Protein AF-A0AAD3M7Q4-F1 (afdb_monomer)

Foldseek 3Di:
DDDDDDDDDDDDDDPPPDPDDDDDDPPPPPPPDDPPPPPVQVVVVLVVVPPCSQLADPHPVVLVVQQPPD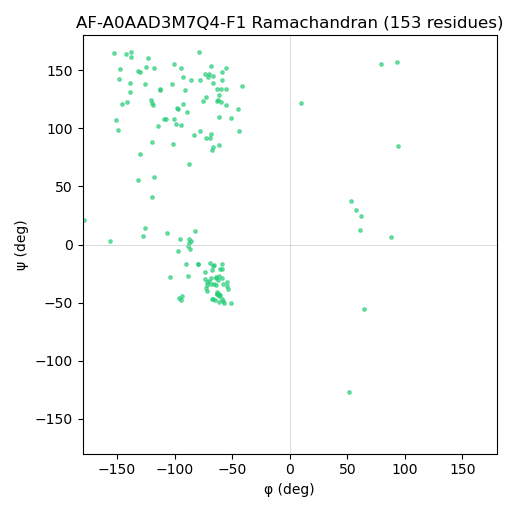DDQVFWWWAADPPPRIFIWGFDDDDDQWTFTQTPVRDTDIGGPVRTGTEFHSNCALPPDLVPTPGNDPVNVVNSCVRSVVSNHND

pLDDT: mean 72.4, std 21.21, range [29.06, 92.69]

Secondary structure (DSSP, 8-state):
-----------------------TT--SS------------HHHHHGGGGGGHHHHS--HHHHHHHHTS---TTTEEEEEETTTEEEEEEEEEEETTEEEEEETTS-EEEEEGGG-EEPPPGGGTT-S-GGG-SS--HHHHHHHHHHHHHTT---

Sequence (155 aa):
MTLPSLERPVHFSSTFVLIKGASASCWSSFRGLTFTGITMSTDAEMAQYGPAAIFLRKPEKERVEAQNRPFDARTACFVPDAKELYIKGVIQKKEGGQVIVKTEADETVTVKEDDCHPMNPPKYDKIEDMAMMTHLNEPSVLFNLKDRYAAWMIY

Radius of gyration: 28.46 Å; Cα contacts (8 Å, |Δi|>4): 160; chains: 1; bounding box: 89×62×47 Å

Organism: Lates japonicus (NCBI:txid270547)

Mean predicted aligned error: 15.35 Å

Nearest PDB structures (foldseek):
  8qyq-assembly2_B  TM=9.942E-01  e=1.969E-15  Bos taurus
  8qyu-assembly1_A  TM=9.868E-01  e=2.520E-15  Bos taurus
  4pa0-assembly1_A  TM=9.789E-01  e=4.964E-15  Homo sapiens
  8qyq-assembly1_A  TM=9.811E-01  e=4.388E-15  Bos taurus
  5n69-assembly1_A  TM=9.769E-01  e=1.601E-14  Bos taurus

Structure (mmCIF, N/CA/C/O backbone):
data_AF-A0AAD3M7Q4-F1
#
_entry.id   AF-A0AAD3M7Q4-F1
#
loop_
_atom_site.group_PDB
_atom_site.id
_atom_site.type_symbol
_atom_site.label_atom_id
_atom_site.label_alt_id
_atom_site.label_comp_id
_atom_site.label_asym_id
_atom_site.label_entity_id
_atom_site.label_seq_id
_atom_site.pdbx_PDB_ins_code
_atom_site.Cartn_x
_atom_site.Cartn_y
_atom_site.Cartn_z
_atom_site.occupancy
_atom_site.B_iso_or_equiv
_atom_site.auth_seq_id
_atom_site.auth_comp_id
_atom_site.auth_asym_id
_atom_site.auth_atom_id
_atom_site.pdbx_PDB_model_num
ATOM 1 N N . MET A 1 1 ? 71.299 -32.711 17.323 1.00 45.81 1 MET A N 1
ATOM 2 C CA . MET A 1 1 ? 71.696 -31.289 17.269 1.00 45.81 1 MET A CA 1
ATOM 3 C C . MET A 1 1 ? 70.582 -30.559 16.547 1.00 45.81 1 MET A C 1
ATOM 5 O O . MET A 1 1 ? 70.418 -30.746 15.351 1.00 45.81 1 MET A O 1
ATOM 9 N N . THR A 1 2 ? 69.727 -29.885 17.304 1.00 40.81 2 THR A N 1
ATOM 10 C CA . THR A 1 2 ? 68.453 -29.308 16.855 1.00 40.81 2 THR A CA 1
ATOM 11 C C . THR A 1 2 ? 68.362 -27.857 17.305 1.00 40.81 2 THR A C 1
ATOM 13 O O . THR A 1 2 ? 68.804 -27.559 18.414 1.00 40.81 2 THR A O 1
ATOM 16 N N . LEU A 1 3 ? 67.667 -27.067 16.471 1.00 34.78 3 LEU A N 1
ATOM 17 C CA . LEU A 1 3 ? 67.164 -25.687 16.624 1.00 34.78 3 LEU A CA 1
ATOM 18 C C . LEU A 1 3 ? 68.083 -24.554 16.106 1.00 34.78 3 LEU A C 1
ATOM 20 O O . LEU A 1 3 ? 69.297 -24.744 16.097 1.00 34.78 3 LEU A O 1
ATOM 24 N N . PRO A 1 4 ? 67.550 -23.346 15.782 1.00 45.44 4 PRO A N 1
ATOM 25 C CA . PRO A 1 4 ? 66.132 -22.953 15.651 1.00 45.44 4 PRO A CA 1
ATOM 26 C C . PRO A 1 4 ? 65.778 -22.046 14.446 1.00 45.44 4 PRO A C 1
ATOM 28 O O . PRO A 1 4 ? 66.604 -21.377 13.833 1.00 45.44 4 PRO A O 1
ATOM 31 N N . SER A 1 5 ? 64.468 -21.989 14.215 1.00 37.41 5 SER A N 1
ATOM 32 C CA . SER A 1 5 ? 63.655 -20.938 13.598 1.00 37.41 5 SER A CA 1
ATOM 33 C C . SER A 1 5 ? 64.050 -19.518 14.031 1.00 37.41 5 SER A C 1
ATOM 35 O O . SER A 1 5 ? 64.214 -19.263 15.224 1.00 37.41 5 SER A O 1
ATOM 37 N N . LEU A 1 6 ? 64.117 -18.576 13.085 1.00 34.09 6 LEU A N 1
ATOM 38 C CA . LEU A 1 6 ? 64.329 -17.157 13.381 1.00 34.09 6 LEU A CA 1
ATOM 39 C C . LEU A 1 6 ? 62.989 -16.400 13.374 1.00 34.09 6 LEU A C 1
ATO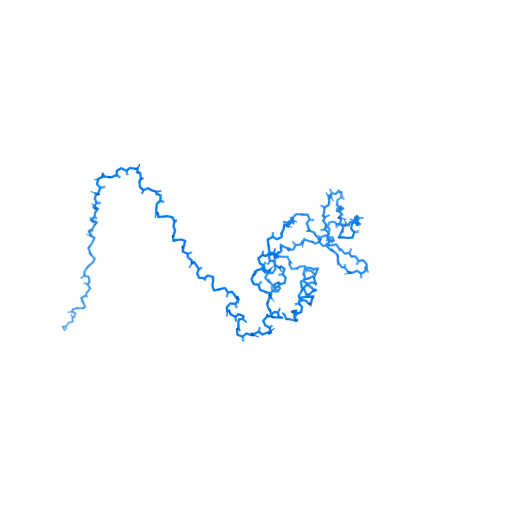M 41 O O . LEU A 1 6 ? 62.419 -16.111 12.324 1.00 34.09 6 LEU A O 1
ATOM 45 N N . GLU A 1 7 ? 62.499 -16.094 14.573 1.00 32.38 7 GLU A N 1
ATOM 46 C CA . GLU A 1 7 ? 61.483 -15.079 14.858 1.00 32.38 7 GLU A CA 1
ATOM 47 C C . GLU A 1 7 ? 62.144 -13.733 15.237 1.00 32.38 7 GLU A C 1
ATOM 49 O O . GLU A 1 7 ? 63.169 -13.733 15.920 1.00 32.38 7 GLU A O 1
ATOM 54 N N . ARG A 1 8 ? 61.428 -12.624 14.949 1.00 35.19 8 ARG A N 1
ATOM 55 C CA . ARG A 1 8 ? 61.482 -11.261 15.561 1.00 35.19 8 ARG A CA 1
ATOM 56 C C . ARG A 1 8 ? 62.622 -10.300 15.126 1.00 35.19 8 ARG A C 1
ATOM 58 O O . ARG A 1 8 ? 63.658 -10.785 14.692 1.00 35.19 8 ARG A O 1
ATOM 65 N N . PRO A 1 9 ? 62.465 -8.946 15.236 1.00 41.09 9 PRO A N 1
ATOM 66 C CA . PRO A 1 9 ? 61.577 -8.219 16.161 1.00 41.09 9 PRO A CA 1
ATOM 67 C C . PRO A 1 9 ? 60.782 -7.000 15.632 1.00 41.09 9 PRO A C 1
ATOM 69 O O . PRO A 1 9 ? 61.105 -6.343 1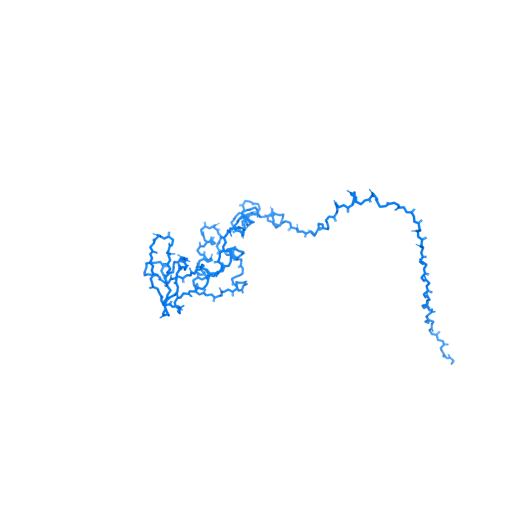4.649 1.00 41.09 9 PRO A O 1
ATOM 72 N N . VAL A 1 10 ? 59.751 -6.672 16.414 1.00 37.50 10 VAL A N 1
ATOM 73 C CA . VAL A 1 10 ? 59.104 -5.360 16.560 1.00 37.50 10 VAL A CA 1
ATOM 74 C C . VAL A 1 10 ? 60.085 -4.325 17.126 1.00 37.50 10 VAL A C 1
ATOM 76 O O . VAL A 1 10 ? 60.709 -4.595 18.147 1.00 37.50 10 VAL A O 1
ATOM 79 N N . HIS A 1 11 ? 60.139 -3.120 16.547 1.00 30.94 11 HIS A N 1
ATOM 80 C CA . HIS A 1 11 ? 60.529 -1.910 17.277 1.00 30.94 11 HIS A CA 1
ATOM 81 C C . HIS A 1 11 ? 59.772 -0.668 16.784 1.00 30.94 11 HIS A C 1
ATOM 83 O O . HIS A 1 11 ? 59.812 -0.279 15.621 1.00 30.94 11 HIS A O 1
ATOM 89 N N . PHE A 1 12 ? 59.072 -0.076 17.747 1.00 33.81 12 PHE A N 1
ATOM 90 C CA . PHE A 1 12 ? 58.433 1.232 17.769 1.00 33.81 12 PHE A CA 1
ATOM 91 C C . PHE A 1 12 ? 59.444 2.347 17.445 1.00 33.81 12 PHE A C 1
ATOM 93 O O . PHE A 1 12 ? 60.498 2.409 18.074 1.00 33.81 12 PHE A O 1
ATOM 100 N N . SER A 1 13 ? 59.095 3.283 16.561 1.00 31.92 13 SER A N 1
ATOM 101 C CA . SER A 1 13 ? 59.636 4.646 16.626 1.00 31.92 13 SER A CA 1
ATOM 102 C C . SER A 1 13 ? 58.607 5.637 16.091 1.00 31.92 13 SER A C 1
ATOM 104 O O . SER A 1 13 ? 58.414 5.811 14.889 1.00 31.92 13 SER A O 1
ATOM 106 N N . SER A 1 14 ? 57.903 6.249 17.040 1.00 38.28 14 SER A N 1
ATOM 107 C CA . SER A 1 14 ? 57.073 7.429 16.843 1.00 38.28 14 SER A CA 1
ATOM 108 C C . SER A 1 14 ? 57.959 8.574 16.358 1.00 38.28 14 SER A C 1
ATOM 110 O O . SER A 1 14 ? 58.766 9.100 17.121 1.00 38.28 14 SER A O 1
ATOM 112 N N . THR A 1 15 ? 57.813 8.969 15.094 1.00 37.59 15 THR A N 1
ATOM 113 C CA . THR A 1 15 ? 58.361 10.241 14.609 1.00 37.59 15 THR A CA 1
ATOM 114 C C . THR A 1 15 ? 57.213 11.238 14.534 1.00 37.59 15 THR A C 1
ATOM 116 O O . THR A 1 15 ? 56.534 11.384 13.522 1.00 37.59 15 THR A O 1
ATOM 119 N N . PHE A 1 16 ? 56.967 11.887 15.669 1.00 30.34 16 PHE A N 1
ATOM 120 C CA . PHE A 1 16 ? 56.068 13.024 15.804 1.00 30.34 16 PHE A CA 1
ATOM 121 C C . PHE A 1 16 ? 56.746 14.243 15.160 1.00 30.34 16 PHE A C 1
ATOM 123 O O . PHE A 1 16 ? 57.532 14.945 15.796 1.00 30.34 16 PHE A O 1
ATOM 130 N N . VAL A 1 17 ? 56.496 14.473 13.869 1.00 37.41 17 VAL A N 1
ATOM 131 C CA . VAL A 1 17 ? 56.931 15.704 13.196 1.00 37.41 17 VAL A CA 1
ATOM 132 C C . VAL A 1 17 ? 55.966 16.823 13.588 1.00 37.41 17 VAL A C 1
ATOM 134 O O . VAL A 1 17 ? 54.878 16.971 13.038 1.00 37.41 17 VAL A O 1
ATOM 137 N N . LEU A 1 18 ? 56.384 17.607 14.581 1.00 34.47 18 LEU A N 1
ATOM 138 C CA . LEU A 1 18 ? 55.778 18.877 14.973 1.00 34.47 18 LEU A CA 1
ATOM 139 C C . LEU A 1 18 ? 56.007 19.917 13.867 1.00 34.47 18 LEU A C 1
ATOM 141 O O . LEU A 1 18 ? 57.030 20.600 13.846 1.00 34.47 18 LEU A O 1
ATOM 145 N N . ILE A 1 19 ? 55.036 20.077 12.966 1.00 38.59 19 ILE A N 1
ATOM 146 C CA . ILE A 1 19 ? 54.962 21.256 12.096 1.00 38.59 19 ILE A CA 1
ATOM 147 C C . ILE A 1 19 ? 54.282 22.371 12.896 1.00 38.59 19 ILE A C 1
ATOM 149 O O . ILE A 1 19 ? 53.059 22.457 12.990 1.00 38.59 19 ILE A O 1
ATOM 153 N N . LYS A 1 20 ? 55.105 23.216 13.524 1.00 34.69 20 LYS A N 1
ATOM 154 C CA . LYS A 1 20 ? 54.677 24.509 14.062 1.00 34.69 20 LYS A CA 1
ATOM 155 C C . LYS A 1 20 ? 54.442 25.480 12.904 1.00 34.69 20 LYS A C 1
ATOM 157 O O . LYS A 1 20 ? 55.361 25.755 12.144 1.00 34.69 20 LYS A O 1
ATOM 162 N N . GLY A 1 21 ? 53.255 26.080 12.880 1.00 40.25 21 GLY A N 1
ATOM 163 C CA . GLY A 1 21 ? 53.058 27.426 12.344 1.00 40.25 21 GLY A CA 1
ATOM 164 C C . GLY A 1 21 ? 52.625 27.515 10.885 1.00 40.25 21 GLY A C 1
ATOM 165 O O . GLY A 1 21 ? 53.433 27.807 10.014 1.00 40.25 21 GLY A O 1
ATOM 166 N N . ALA A 1 22 ? 51.318 27.406 10.645 1.00 36.09 22 ALA A N 1
ATOM 167 C CA . ALA A 1 22 ? 50.673 28.096 9.532 1.00 36.09 22 ALA A CA 1
ATOM 168 C C . ALA A 1 22 ? 49.204 28.400 9.877 1.00 36.09 22 ALA A C 1
ATOM 170 O O . ALA A 1 22 ? 48.369 27.509 9.975 1.00 36.09 22 ALA A O 1
ATOM 171 N N . SER A 1 23 ? 48.964 29.688 10.131 1.00 38.16 23 SER A N 1
ATOM 172 C CA . SER A 1 23 ? 47.730 30.473 9.998 1.00 38.16 23 SER A CA 1
ATOM 173 C C . SER A 1 23 ? 46.406 29.738 9.714 1.00 38.16 23 SER A C 1
ATOM 175 O O . SER A 1 23 ? 46.205 29.132 8.661 1.00 38.16 23 SER A O 1
ATOM 177 N N . ALA A 1 24 ? 45.446 29.940 10.620 1.00 43.84 24 ALA A N 1
ATOM 178 C CA . ALA A 1 24 ? 44.036 29.590 10.491 1.00 43.84 24 ALA A CA 1
ATOM 179 C C . ALA A 1 24 ? 43.337 30.444 9.413 1.00 43.84 24 ALA A C 1
ATOM 181 O O . ALA A 1 24 ? 42.688 31.440 9.717 1.00 43.84 24 ALA A O 1
ATOM 182 N N . SER A 1 25 ? 43.482 30.073 8.141 1.00 37.56 25 SER A N 1
ATOM 183 C CA . SER A 1 25 ? 42.683 30.668 7.053 1.00 37.56 25 SER A CA 1
ATOM 184 C C . SER A 1 25 ? 42.540 29.801 5.794 1.00 37.56 25 SER A C 1
ATOM 186 O O . SER A 1 25 ? 41.870 30.209 4.853 1.00 37.56 25 SER A O 1
ATOM 188 N N . CYS A 1 26 ? 43.068 28.572 5.772 1.00 33.62 26 CYS A N 1
ATOM 189 C CA . CYS A 1 26 ? 42.952 27.665 4.622 1.00 33.62 26 CYS A CA 1
ATOM 190 C C . CYS A 1 26 ? 42.177 26.386 4.985 1.00 33.62 26 CYS A C 1
ATOM 192 O O . CYS A 1 26 ? 42.689 25.274 4.914 1.00 33.62 26 CYS A O 1
ATOM 194 N N . TRP A 1 27 ? 40.937 26.551 5.445 1.00 29.06 27 TRP A N 1
ATOM 195 C CA . TRP A 1 27 ? 40.001 25.460 5.765 1.00 29.06 27 TRP A CA 1
ATOM 196 C C . TRP A 1 27 ? 38.728 25.552 4.903 1.00 29.06 27 TRP A C 1
ATOM 198 O O . TRP A 1 27 ? 37.622 25.342 5.391 1.00 29.06 27 TRP A O 1
ATOM 208 N N . SER A 1 28 ? 38.856 25.882 3.609 1.00 40.25 28 SER A N 1
ATOM 209 C CA . SER A 1 28 ? 37.694 25.919 2.698 1.00 40.25 28 SER A CA 1
ATOM 210 C C . SER A 1 28 ? 37.823 25.120 1.397 1.00 40.25 28 SER A C 1
ATOM 212 O O . SER A 1 28 ? 36.915 25.209 0.578 1.00 40.25 28 SER A O 1
ATOM 214 N N . SER A 1 29 ? 38.876 24.318 1.191 1.00 41.47 29 SER A N 1
ATOM 215 C CA . SER A 1 29 ? 39.087 23.661 -0.118 1.00 41.47 29 SER A CA 1
ATOM 216 C C . SER A 1 29 ? 39.242 22.138 -0.110 1.00 41.47 29 SER A C 1
ATOM 218 O O . SER A 1 29 ? 39.619 21.555 -1.116 1.00 41.47 29 SER A O 1
ATOM 220 N N . PHE A 1 30 ? 38.898 21.459 0.986 1.00 34.59 30 PHE A N 1
ATOM 221 C CA . PHE A 1 30 ? 38.833 19.990 1.027 1.00 34.59 30 PHE A CA 1
ATOM 222 C C . PHE A 1 30 ? 37.516 19.516 1.663 1.00 34.59 30 PHE A C 1
ATOM 224 O O . PHE A 1 30 ? 37.477 18.770 2.635 1.00 34.59 30 PHE A O 1
ATOM 231 N N . ARG A 1 31 ? 36.392 19.979 1.109 1.00 42.78 31 ARG A N 1
ATOM 232 C CA . ARG A 1 31 ? 35.083 19.322 1.248 1.00 42.78 31 ARG A CA 1
ATOM 233 C C . ARG A 1 31 ? 34.621 18.954 -0.150 1.00 42.78 31 ARG A C 1
ATOM 235 O O . ARG A 1 31 ? 33.982 19.752 -0.818 1.00 42.78 31 ARG A O 1
ATOM 242 N N . GLY A 1 32 ? 35.009 17.777 -0.616 1.00 39.03 32 GLY A N 1
ATOM 243 C CA . GLY A 1 32 ? 34.662 17.392 -1.978 1.00 39.03 32 GLY A CA 1
ATOM 244 C C . GLY A 1 32 ? 35.113 16.013 -2.411 1.00 39.03 32 GLY A C 1
ATOM 245 O O . GLY A 1 32 ? 35.209 15.788 -3.601 1.00 39.03 32 GLY A O 1
ATOM 246 N N . LEU A 1 33 ? 35.385 15.094 -1.488 1.00 38.59 33 LEU A N 1
ATOM 247 C CA . LEU A 1 33 ? 35.362 13.669 -1.802 1.00 38.59 33 LEU A CA 1
ATOM 248 C C . LEU A 1 33 ? 34.497 13.022 -0.725 1.00 38.59 33 LEU A C 1
ATOM 250 O O . LEU A 1 33 ? 34.975 12.473 0.266 1.00 38.59 33 LEU A O 1
ATOM 254 N N . THR A 1 34 ? 33.180 13.162 -0.882 1.00 34.59 34 THR A N 1
ATOM 255 C CA . THR A 1 34 ? 32.287 12.153 -0.325 1.00 34.59 34 THR A CA 1
ATOM 256 C C . THR A 1 34 ? 32.749 10.841 -0.920 1.00 34.59 34 THR A C 1
ATOM 258 O O . THR A 1 34 ? 32.798 10.711 -2.142 1.00 34.59 34 THR A O 1
ATOM 261 N N . PHE A 1 35 ? 33.135 9.915 -0.050 1.00 35.19 35 PHE A N 1
ATOM 262 C CA . PHE A 1 35 ? 33.188 8.498 -0.339 1.00 35.19 35 PHE A CA 1
ATOM 263 C C . PHE A 1 35 ? 31.896 8.168 -1.088 1.00 35.19 35 PHE A C 1
ATOM 265 O O . PHE A 1 35 ? 30.830 8.063 -0.481 1.00 35.19 35 PHE A O 1
ATOM 272 N N . THR A 1 36 ? 31.962 8.121 -2.419 1.00 42.09 36 THR A N 1
ATOM 273 C CA . THR A 1 36 ? 30.931 7.506 -3.236 1.00 42.09 36 THR A CA 1
ATOM 274 C C . THR A 1 36 ? 31.035 6.044 -2.875 1.00 42.09 36 THR A C 1
ATOM 276 O O . THR A 1 36 ? 31.759 5.277 -3.508 1.00 42.09 36 THR A O 1
ATOM 279 N N . GLY A 1 37 ? 30.367 5.685 -1.774 1.00 38.69 37 GLY A N 1
ATOM 280 C CA . GLY A 1 37 ? 29.864 4.345 -1.601 1.00 38.69 37 GLY A CA 1
ATOM 281 C C . GLY A 1 37 ? 29.238 4.018 -2.938 1.00 38.69 37 GLY A C 1
ATOM 282 O O . GLY A 1 37 ? 28.383 4.762 -3.417 1.00 38.69 37 GLY A O 1
ATOM 283 N N . ILE A 1 38 ? 29.804 3.017 -3.593 1.00 43.59 38 I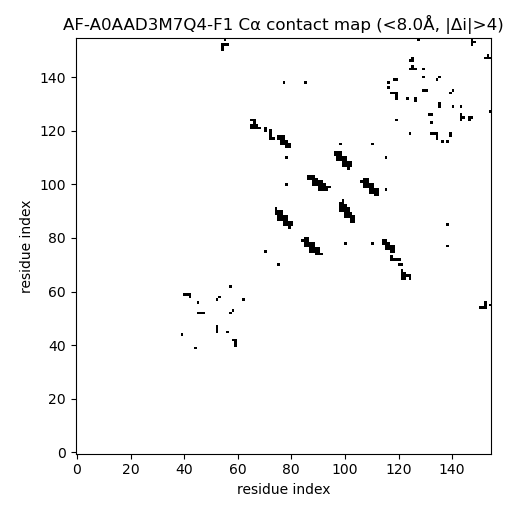LE A N 1
ATOM 284 C CA . ILE A 1 38 ? 29.311 2.492 -4.848 1.00 43.59 38 ILE A CA 1
ATOM 285 C C . ILE A 1 38 ? 27.907 1.977 -4.522 1.00 43.59 38 ILE A C 1
ATOM 287 O O . ILE A 1 38 ? 27.720 0.821 -4.162 1.00 43.59 38 ILE A O 1
ATOM 291 N N . THR A 1 39 ? 26.905 2.851 -4.563 1.00 47.53 39 THR A N 1
ATOM 292 C CA . THR A 1 39 ? 25.548 2.436 -4.857 1.00 47.53 39 THR A CA 1
ATOM 293 C C . THR A 1 39 ? 25.634 2.059 -6.322 1.00 47.53 39 THR A C 1
ATOM 295 O O . THR A 1 39 ? 25.571 2.934 -7.186 1.00 47.53 39 THR A O 1
ATOM 298 N N . MET A 1 40 ? 25.909 0.782 -6.605 1.00 42.91 40 MET A N 1
ATOM 299 C CA . MET A 1 40 ? 25.585 0.225 -7.915 1.00 42.91 40 MET A CA 1
ATOM 300 C C . MET A 1 40 ? 24.123 0.605 -8.126 1.00 42.91 40 MET A C 1
ATOM 302 O O . MET A 1 40 ? 23.263 0.163 -7.362 1.00 42.91 40 MET A O 1
ATOM 306 N N . SER A 1 41 ? 23.858 1.543 -9.034 1.00 55.69 41 SER A N 1
ATOM 307 C CA . SER A 1 41 ? 22.488 1.937 -9.316 1.00 55.69 41 SER A CA 1
ATOM 308 C C . SER A 1 41 ? 21.790 0.679 -9.795 1.00 55.69 41 SER A C 1
ATOM 310 O O . SER A 1 41 ? 22.243 0.020 -10.732 1.00 55.69 41 SER A O 1
ATOM 312 N N . THR A 1 42 ? 20.716 0.299 -9.116 1.00 60.31 42 THR A N 1
ATOM 313 C CA . THR A 1 42 ? 19.971 -0.921 -9.465 1.00 60.31 42 THR A CA 1
ATOM 314 C C . THR A 1 42 ? 19.446 -0.863 -10.906 1.00 60.31 42 THR A C 1
ATOM 316 O O . THR A 1 42 ? 19.244 -1.898 -11.536 1.00 60.31 42 THR A O 1
ATOM 319 N N . ASP A 1 43 ? 19.329 0.344 -11.469 1.00 66.81 43 ASP A N 1
ATOM 320 C CA . ASP A 1 43 ? 19.060 0.591 -12.888 1.00 66.81 43 ASP A CA 1
ATOM 321 C C . ASP A 1 43 ? 20.121 -0.032 -13.822 1.00 66.81 43 ASP A C 1
ATOM 323 O O . ASP A 1 43 ? 19.781 -0.507 -14.906 1.00 66.81 43 ASP A O 1
ATOM 327 N N . ALA A 1 44 ? 21.397 -0.082 -13.416 1.00 68.75 44 ALA A N 1
ATOM 328 C CA . ALA A 1 44 ? 22.469 -0.696 -14.204 1.00 68.75 44 ALA A CA 1
ATOM 329 C C . ALA A 1 44 ? 22.359 -2.231 -14.238 1.00 68.75 44 ALA A C 1
ATOM 331 O O . ALA A 1 44 ? 22.633 -2.842 -15.269 1.00 68.75 44 ALA A O 1
ATOM 332 N N . GLU A 1 45 ? 21.902 -2.851 -13.147 1.00 70.31 45 GLU A N 1
ATOM 333 C CA . GLU A 1 45 ? 21.597 -4.290 -13.096 1.00 70.31 45 GLU A CA 1
ATOM 334 C C . GLU A 1 45 ? 20.350 -4.623 -13.928 1.00 70.31 45 GLU A C 1
ATOM 336 O O . GLU A 1 45 ? 20.253 -5.692 -14.532 1.00 70.31 45 GLU A O 1
ATOM 341 N N . MET A 1 46 ? 19.407 -3.679 -14.008 1.00 75.06 46 MET A N 1
ATOM 342 C CA . MET A 1 46 ? 18.161 -3.841 -14.752 1.00 75.06 46 MET A CA 1
ATOM 343 C C . MET A 1 46 ? 18.307 -3.640 -16.266 1.00 75.06 46 MET A C 1
ATOM 345 O O . MET A 1 46 ? 17.470 -4.120 -17.033 1.00 75.06 46 MET A O 1
ATOM 349 N N . ALA A 1 47 ? 19.398 -3.017 -16.719 1.00 76.00 47 ALA A N 1
ATOM 350 C CA . ALA A 1 47 ? 19.682 -2.805 -18.139 1.00 76.00 47 ALA A CA 1
ATOM 351 C C . ALA A 1 47 ? 19.760 -4.118 -18.945 1.00 76.00 47 ALA A C 1
ATOM 353 O O . ALA A 1 47 ? 19.413 -4.135 -20.127 1.00 76.00 47 ALA A O 1
ATOM 354 N N . GLN A 1 48 ? 20.147 -5.232 -18.308 1.00 78.50 48 GLN A N 1
ATOM 355 C CA . GLN A 1 48 ? 20.204 -6.554 -18.942 1.00 78.50 48 GLN A CA 1
ATOM 356 C C . GLN A 1 48 ? 18.823 -7.067 -19.387 1.00 78.50 48 GLN A C 1
ATOM 358 O O . GLN A 1 48 ? 18.731 -7.813 -20.362 1.00 78.50 48 GLN A O 1
ATOM 363 N N . TYR A 1 49 ? 17.747 -6.659 -18.709 1.00 75.69 49 TYR A N 1
ATOM 364 C CA . TYR A 1 49 ? 16.382 -7.106 -19.008 1.00 75.69 49 TYR A CA 1
ATOM 365 C C . TYR A 1 49 ? 15.692 -6.253 -20.087 1.00 75.69 49 TYR A C 1
ATOM 367 O O . TYR A 1 49 ? 14.578 -6.569 -20.512 1.00 75.69 49 TYR A O 1
ATOM 375 N N . GLY A 1 50 ? 16.348 -5.186 -20.562 1.00 82.44 50 GLY A N 1
ATOM 376 C CA . GLY A 1 50 ? 15.875 -4.341 -21.659 1.00 82.44 50 GLY A CA 1
ATOM 377 C C . GLY A 1 50 ? 14.433 -3.845 -21.451 1.00 82.44 50 GLY A C 1
ATOM 378 O O . GLY A 1 50 ? 14.131 -3.286 -20.397 1.00 82.44 50 GLY A O 1
ATOM 379 N N . PRO A 1 51 ? 13.510 -4.047 -22.412 1.00 81.12 51 PRO A N 1
ATOM 380 C CA . PRO A 1 51 ? 12.129 -3.568 -22.298 1.00 81.12 51 PRO A CA 1
ATOM 381 C C . PRO A 1 51 ? 11.323 -4.267 -21.191 1.00 81.12 51 PRO A C 1
ATOM 383 O O . PRO A 1 51 ? 10.303 -3.734 -20.759 1.00 81.12 51 PRO A O 1
ATOM 386 N N . ALA A 1 52 ? 11.767 -5.436 -20.713 1.00 81.25 52 ALA A N 1
ATOM 387 C CA . ALA A 1 52 ? 11.100 -6.161 -19.634 1.00 81.25 52 ALA A CA 1
ATOM 388 C C . ALA A 1 52 ? 11.421 -5.595 -18.240 1.00 81.25 52 ALA A C 1
ATOM 390 O O . ALA A 1 52 ? 10.683 -5.858 -17.292 1.00 81.25 52 ALA A O 1
ATOM 391 N N . ALA A 1 53 ? 12.482 -4.787 -18.112 1.00 80.31 53 ALA A N 1
ATOM 392 C CA . ALA A 1 53 ? 12.941 -4.238 -16.837 1.00 80.31 53 ALA A CA 1
ATOM 393 C C . ALA A 1 53 ? 11.829 -3.505 -16.066 1.00 80.31 53 ALA A C 1
ATOM 395 O O . ALA A 1 53 ? 11.699 -3.686 -14.862 1.00 80.31 53 ALA A O 1
ATOM 396 N N . ILE A 1 54 ? 10.966 -2.768 -16.774 1.00 78.56 54 ILE A N 1
ATOM 397 C CA . ILE A 1 54 ? 9.871 -1.956 -16.208 1.00 78.56 54 ILE A CA 1
ATOM 398 C C . ILE A 1 54 ? 8.810 -2.811 -15.483 1.00 78.56 54 ILE A C 1
ATOM 400 O O . ILE A 1 54 ? 8.138 -2.328 -14.562 1.00 78.56 54 ILE A O 1
ATOM 404 N N . PHE A 1 55 ? 8.653 -4.069 -15.906 1.00 79.25 55 PHE A N 1
ATOM 405 C CA . PHE A 1 55 ? 7.714 -5.041 -15.334 1.00 79.25 55 PHE A CA 1
ATOM 406 C C . PHE A 1 55 ? 8.327 -5.859 -14.196 1.00 79.25 55 PHE A C 1
ATOM 408 O O . PHE A 1 55 ? 7.603 -6.491 -13.435 1.00 79.25 55 PHE A O 1
ATOM 415 N N . LEU A 1 56 ? 9.656 -5.858 -14.083 1.00 78.50 56 LEU A N 1
ATOM 416 C CA . LEU A 1 56 ? 10.379 -6.559 -13.026 1.00 78.50 56 LEU A CA 1
ATOM 417 C C . LEU A 1 56 ? 10.663 -5.628 -11.849 1.00 78.50 56 LEU A C 1
ATOM 419 O O . LEU A 1 56 ? 10.466 -6.007 -10.697 1.00 78.50 56 LEU A O 1
ATOM 423 N N . ARG A 1 57 ? 11.100 -4.396 -12.130 1.00 78.56 57 ARG A N 1
ATOM 424 C CA . ARG A 1 57 ? 11.407 -3.397 -11.108 1.00 78.56 57 ARG A CA 1
ATOM 425 C C . ARG A 1 57 ? 11.126 -1.987 -11.622 1.00 78.56 57 ARG A C 1
ATOM 427 O O . ARG A 1 57 ? 11.376 -1.658 -12.779 1.00 78.56 57 ARG A O 1
ATOM 434 N N . LYS A 1 58 ? 10.613 -1.125 -10.742 1.00 79.31 58 LYS A N 1
ATOM 435 C CA . LYS A 1 58 ? 10.440 0.300 -11.057 1.00 79.31 58 LYS A CA 1
ATOM 436 C C . LYS A 1 58 ? 11.788 1.018 -11.124 1.00 79.31 58 LYS A C 1
ATOM 438 O O . LYS A 1 58 ? 12.668 0.686 -10.327 1.00 79.31 58 LYS A O 1
ATOM 443 N N . PRO A 1 59 ? 11.938 1.997 -12.034 1.00 79.31 59 PRO A N 1
ATOM 444 C CA . PRO A 1 59 ? 13.167 2.770 -12.139 1.00 79.31 59 PRO A CA 1
ATOM 445 C C . PRO A 1 59 ? 13.467 3.482 -10.817 1.00 79.31 59 PRO A C 1
ATOM 447 O O . PRO A 1 59 ? 12.553 3.884 -10.084 1.00 79.31 59 PRO A O 1
ATOM 450 N N . GLU A 1 60 ? 14.751 3.667 -10.518 1.00 75.94 60 GLU A N 1
ATOM 451 C CA . GLU A 1 60 ? 15.211 4.197 -9.229 1.00 75.94 60 GLU A CA 1
ATOM 452 C C . GLU A 1 60 ? 14.569 5.548 -8.873 1.00 75.94 60 GLU A C 1
ATOM 454 O O . GLU A 1 60 ? 14.204 5.784 -7.720 1.00 75.94 60 GLU A O 1
ATOM 459 N N . LYS A 1 61 ? 14.331 6.400 -9.876 1.00 80.44 61 LYS A N 1
ATOM 460 C CA . LYS A 1 61 ? 13.650 7.689 -9.704 1.00 80.44 61 LYS A CA 1
ATOM 461 C C . LYS A 1 61 ? 12.251 7.543 -9.091 1.00 80.44 61 LYS A C 1
ATOM 463 O O . LYS A 1 61 ? 11.957 8.188 -8.088 1.00 80.44 61 LYS A O 1
ATOM 468 N N . GLU A 1 62 ? 11.415 6.666 -9.647 1.00 80.38 62 GLU A N 1
ATOM 469 C CA . GLU A 1 62 ? 10.055 6.429 -9.138 1.00 80.38 62 GLU A CA 1
ATOM 470 C C . GLU A 1 62 ? 10.083 5.798 -7.745 1.00 80.38 62 GLU A C 1
ATOM 472 O O . GLU A 1 62 ? 9.236 6.093 -6.902 1.00 80.38 62 GLU A O 1
ATOM 477 N N . ARG A 1 63 ? 11.085 4.955 -7.473 1.00 79.00 63 ARG A N 1
ATOM 478 C CA . ARG A 1 63 ? 11.276 4.350 -6.154 1.00 79.00 63 ARG A CA 1
ATOM 479 C C . ARG A 1 63 ? 11.593 5.418 -5.109 1.00 79.00 63 ARG A C 1
ATOM 481 O O . ARG A 1 63 ? 10.959 5.441 -4.061 1.00 79.00 63 ARG A O 1
ATOM 488 N N . VAL A 1 64 ? 12.527 6.324 -5.390 1.00 80.44 64 VAL A N 1
ATOM 489 C CA . VAL A 1 64 ? 12.896 7.408 -4.466 1.00 80.44 64 VAL A CA 1
ATOM 490 C C . VAL A 1 64 ? 11.714 8.350 -4.223 1.00 80.44 64 VAL A C 1
ATOM 492 O O . VAL A 1 64 ? 11.436 8.698 -3.076 1.00 80.44 64 VAL A O 1
ATOM 495 N N . GLU A 1 65 ? 10.966 8.709 -5.267 1.00 82.12 65 GLU A N 1
ATOM 496 C CA . GLU A 1 65 ? 9.748 9.520 -5.138 1.00 82.12 65 GLU A CA 1
ATOM 497 C C . GLU A 1 65 ? 8.684 8.816 -4.285 1.00 82.12 65 GLU A C 1
ATOM 499 O O . GLU A 1 65 ? 8.111 9.421 -3.377 1.00 82.12 65 GLU A O 1
ATOM 504 N N . ALA A 1 66 ? 8.464 7.519 -4.515 1.00 81.94 66 ALA A N 1
ATOM 505 C CA . ALA A 1 66 ? 7.506 6.730 -3.756 1.00 81.94 66 ALA A CA 1
ATOM 506 C C . ALA A 1 66 ? 7.879 6.624 -2.270 1.00 81.94 66 ALA A C 1
ATOM 508 O O . ALA A 1 66 ? 6.985 6.726 -1.429 1.00 81.94 66 ALA A O 1
ATOM 509 N N . GLN A 1 67 ? 9.168 6.447 -1.965 1.00 79.50 67 GLN A N 1
ATOM 510 C CA . GLN A 1 67 ? 9.695 6.304 -0.604 1.00 79.50 67 GLN A CA 1
ATOM 511 C C . GLN A 1 67 ? 9.701 7.621 0.179 1.00 79.50 67 GLN A C 1
ATOM 513 O O . GLN A 1 67 ? 9.553 7.602 1.399 1.00 79.50 67 GLN A O 1
ATOM 518 N N . ASN A 1 68 ? 9.843 8.752 -0.514 1.00 82.25 68 ASN A N 1
ATOM 519 C CA . ASN A 1 68 ? 9.862 10.084 0.091 1.00 82.25 68 ASN A CA 1
ATOM 520 C C . ASN A 1 68 ? 8.463 10.682 0.301 1.00 82.25 68 ASN A C 1
ATOM 522 O O . ASN A 1 68 ? 8.350 11.826 0.746 1.00 82.25 68 ASN A O 1
ATOM 526 N N . ARG A 1 69 ? 7.391 9.943 -0.021 1.00 82.94 69 ARG A N 1
ATOM 527 C CA . ARG A 1 69 ? 6.028 10.412 0.239 1.00 82.94 69 ARG A CA 1
ATOM 528 C C . ARG A 1 69 ? 5.833 10.654 1.742 1.00 82.94 69 ARG A C 1
ATOM 530 O O . ARG A 1 69 ? 6.222 9.804 2.545 1.00 82.94 69 ARG A O 1
ATOM 537 N N . PRO A 1 70 ? 5.240 11.799 2.130 1.00 81.88 70 PRO A N 1
ATOM 538 C CA . PRO A 1 70 ? 5.006 12.107 3.531 1.00 81.88 70 PRO A CA 1
ATOM 539 C C . PRO A 1 70 ? 4.066 11.055 4.114 1.00 81.88 70 PRO A C 1
ATOM 541 O O . PRO A 1 70 ? 2.976 10.820 3.595 1.00 81.88 70 PRO A O 1
ATOM 544 N N . PHE A 1 71 ? 4.512 10.410 5.183 1.00 84.38 71 PHE A N 1
ATOM 545 C CA . PHE A 1 71 ? 3.772 9.355 5.846 1.00 84.38 71 PHE A CA 1
ATOM 546 C C . PHE A 1 71 ? 3.894 9.517 7.348 1.00 84.38 71 PHE A C 1
ATOM 548 O O . PHE A 1 71 ? 4.996 9.661 7.880 1.00 84.38 71 PHE A O 1
ATOM 555 N N . ASP A 1 72 ? 2.753 9.465 8.021 1.00 86.56 72 ASP A N 1
ATOM 556 C CA . ASP A 1 72 ? 2.692 9.462 9.469 1.00 86.56 72 ASP A CA 1
ATOM 557 C C . ASP A 1 72 ? 2.298 8.069 9.963 1.00 86.56 72 ASP A C 1
ATOM 559 O O . ASP A 1 72 ? 1.153 7.633 9.853 1.00 86.56 72 ASP A O 1
ATOM 563 N N . ALA A 1 73 ? 3.278 7.375 10.540 1.00 82.31 73 ALA A N 1
ATOM 564 C CA . ALA A 1 73 ? 3.127 6.012 11.035 1.00 82.31 73 ALA A CA 1
ATOM 565 C C . ALA A 1 73 ? 2.158 5.887 12.219 1.00 82.31 73 ALA A C 1
ATOM 567 O O . ALA A 1 73 ? 1.730 4.781 12.538 1.00 82.31 73 ALA A O 1
ATOM 568 N N . ARG A 1 74 ? 1.834 6.989 12.910 1.00 83.31 74 ARG A N 1
ATOM 569 C CA . ARG A 1 74 ? 0.928 6.952 14.070 1.00 83.31 74 ARG A CA 1
ATOM 570 C C . ARG A 1 74 ? -0.533 7.100 13.685 1.00 83.31 74 ARG A C 1
ATOM 572 O O . ARG A 1 74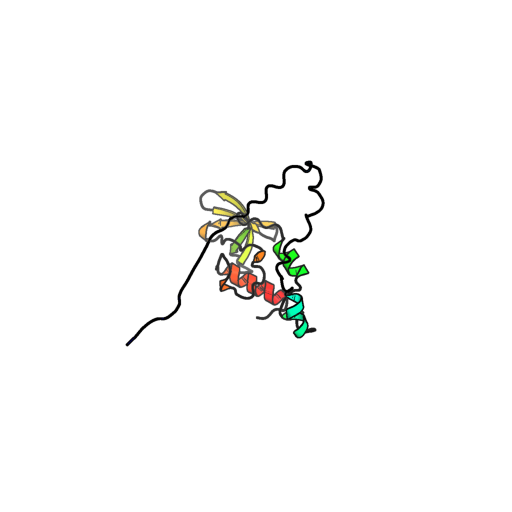 ? -1.395 6.653 14.438 1.00 83.31 74 ARG A O 1
ATOM 579 N N . THR A 1 75 ? -0.801 7.764 12.568 1.00 87.19 75 THR A N 1
ATOM 580 C CA . THR A 1 75 ? -2.160 8.057 12.118 1.00 87.19 75 THR A CA 1
ATOM 581 C C . THR A 1 75 ? -2.590 7.159 10.970 1.00 87.19 75 THR A C 1
ATOM 583 O O . THR A 1 75 ? -3.776 6.880 10.864 1.00 87.19 75 THR A O 1
ATOM 586 N N . ALA A 1 76 ? -1.674 6.654 10.145 1.00 89.75 76 ALA A N 1
ATOM 587 C CA . ALA A 1 76 ? -2.032 5.765 9.047 1.00 89.75 76 ALA A CA 1
ATOM 588 C C . ALA A 1 76 ? -2.366 4.344 9.527 1.00 89.75 76 ALA A C 1
ATOM 590 O O . ALA A 1 76 ? -1.542 3.660 10.147 1.00 89.75 76 ALA A O 1
ATOM 591 N N . CYS A 1 77 ? -3.565 3.878 9.189 1.00 91.38 77 CYS A N 1
ATOM 592 C CA . CYS A 1 77 ? -4.041 2.547 9.532 1.00 91.38 77 CYS A CA 1
ATOM 593 C C . CYS A 1 77 ? -4.874 1.913 8.415 1.00 91.38 77 CYS A C 1
ATOM 595 O O . CYS A 1 77 ? -5.349 2.578 7.492 1.00 91.38 77 CYS A O 1
ATOM 597 N N . PHE A 1 78 ? -5.051 0.601 8.520 1.00 92.00 78 PHE A N 1
ATOM 598 C CA . PHE A 1 78 ? -6.013 -0.161 7.744 1.00 92.00 78 PHE A CA 1
ATOM 599 C C . PHE A 1 78 ? -7.230 -0.477 8.600 1.00 92.00 78 PHE A C 1
ATOM 601 O O . PHE A 1 78 ? -7.098 -0.845 9.771 1.00 92.00 78 PHE A O 1
ATOM 608 N N . VAL A 1 79 ? -8.400 -0.347 7.985 1.00 91.25 79 VAL A N 1
ATOM 609 C CA . VAL A 1 79 ? -9.703 -0.570 8.610 1.00 91.25 79 VAL A CA 1
ATOM 610 C C . VAL A 1 79 ? -10.477 -1.588 7.774 1.00 91.25 79 VAL A C 1
ATOM 612 O O . VAL A 1 79 ? -10.421 -1.501 6.544 1.00 91.25 79 VAL A O 1
ATOM 615 N N . PRO A 1 80 ? -11.174 -2.556 8.392 1.00 90.88 80 PRO A N 1
ATOM 616 C CA . PRO A 1 80 ? -12.021 -3.480 7.656 1.00 90.88 80 PRO A CA 1
ATOM 617 C C . PRO A 1 80 ? -13.225 -2.759 7.036 1.00 90.88 80 PRO A C 1
ATOM 619 O O . PRO A 1 80 ? -13.860 -1.922 7.677 1.00 90.88 80 PRO A O 1
ATOM 622 N N . ASP A 1 81 ? -13.557 -3.115 5.800 1.00 88.50 81 ASP A N 1
ATOM 623 C CA . ASP A 1 81 ? -14.722 -2.616 5.070 1.00 88.50 81 ASP A CA 1
ATOM 624 C C . ASP A 1 81 ? -15.504 -3.771 4.432 1.00 88.50 81 ASP A C 1
ATOM 626 O O . ASP A 1 81 ? -14.942 -4.795 4.044 1.00 88.50 81 ASP A O 1
ATOM 630 N N . ALA A 1 82 ? -16.819 -3.608 4.297 1.00 85.81 82 ALA A N 1
ATOM 631 C CA . ALA A 1 82 ? -17.687 -4.659 3.773 1.00 85.81 82 ALA A CA 1
ATOM 632 C C . ALA A 1 82 ? -17.557 -4.870 2.252 1.00 85.81 82 ALA A C 1
ATOM 634 O O . ALA A 1 82 ? -17.908 -5.945 1.763 1.00 85.81 82 ALA A O 1
ATOM 635 N N . LYS A 1 83 ? -17.100 -3.866 1.491 1.00 85.19 83 LYS A N 1
ATOM 636 C CA . LYS A 1 83 ? -17.012 -3.925 0.022 1.00 85.19 83 LYS A CA 1
ATOM 637 C C . LYS A 1 83 ? -15.621 -4.326 -0.451 1.00 85.19 83 LYS A C 1
ATOM 639 O O . LYS A 1 83 ? -15.507 -5.174 -1.332 1.00 85.19 83 LYS A O 1
ATOM 644 N N . GLU A 1 84 ? -14.580 -3.717 0.116 1.00 80.50 84 GLU A N 1
ATOM 645 C CA . GLU A 1 84 ? -13.187 -3.919 -0.321 1.00 80.50 84 GLU A CA 1
ATOM 646 C C . GLU A 1 84 ? -12.341 -4.770 0.642 1.00 80.50 84 GLU A C 1
ATOM 648 O O . GLU A 1 84 ? -11.130 -4.879 0.451 1.00 80.50 84 GLU A O 1
ATOM 653 N N . LEU A 1 85 ? -12.967 -5.410 1.641 1.00 86.88 85 LEU A N 1
ATOM 654 C CA . LEU A 1 85 ? -12.351 -6.137 2.767 1.00 86.88 85 LEU A CA 1
ATOM 655 C C . LEU A 1 85 ? -11.545 -5.235 3.702 1.00 86.88 85 LEU A C 1
ATOM 657 O O . LEU A 1 85 ? -11.823 -5.198 4.896 1.00 86.88 85 LEU A O 1
ATOM 661 N N . TYR A 1 86 ? -10.579 -4.490 3.168 1.00 90.12 86 TYR A N 1
ATOM 662 C CA . TYR A 1 86 ? -9.761 -3.539 3.906 1.00 90.12 86 TYR A CA 1
ATOM 663 C C . TYR A 1 86 ? -9.561 -2.263 3.102 1.00 90.12 86 TYR A C 1
ATOM 665 O O . TYR A 1 86 ? -9.265 -2.298 1.909 1.00 90.12 86 TYR A O 1
ATOM 673 N N . ILE A 1 87 ? -9.637 -1.133 3.792 1.00 91.00 87 ILE A N 1
ATOM 674 C CA . ILE A 1 87 ? -9.405 0.194 3.231 1.00 91.00 87 ILE A CA 1
ATOM 675 C C . ILE A 1 87 ? -8.332 0.930 4.026 1.00 91.00 87 ILE A C 1
ATOM 677 O O . ILE A 1 87 ? -8.113 0.678 5.214 1.00 91.00 87 ILE A O 1
ATOM 681 N N . LYS A 1 88 ? -7.644 1.846 3.347 1.00 91.06 88 LYS A N 1
ATOM 682 C CA . LYS A 1 88 ? -6.685 2.762 3.964 1.00 91.06 88 LYS A CA 1
ATOM 683 C C . LYS A 1 88 ? -7.437 3.888 4.666 1.00 91.06 88 LYS A C 1
ATOM 685 O O . LYS A 1 88 ? -8.447 4.391 4.163 1.00 91.06 88 LYS A O 1
ATOM 690 N N . GLY A 1 89 ? -6.927 4.296 5.819 1.00 91.69 89 GLY A N 1
ATOM 691 C CA . GLY A 1 89 ? -7.502 5.381 6.590 1.00 91.69 89 GLY A CA 1
ATOM 692 C C . GLY A 1 89 ? -6.488 6.114 7.456 1.00 91.69 89 GLY A C 1
ATOM 693 O O . GLY A 1 89 ? -5.365 5.663 7.687 1.00 91.69 89 GLY A O 1
ATOM 694 N N . VAL A 1 90 ? -6.907 7.285 7.922 1.00 91.75 90 VAL A N 1
ATOM 695 C CA . VAL A 1 90 ? -6.143 8.158 8.808 1.00 91.75 90 VAL A CA 1
ATOM 696 C C . VAL A 1 90 ? -6.917 8.336 10.108 1.00 91.75 90 VAL A C 1
ATOM 698 O O . VAL A 1 90 ? -8.042 8.839 10.118 1.00 91.75 90 VAL A O 1
ATOM 701 N N . ILE A 1 91 ? -6.314 7.930 11.218 1.00 92.00 91 ILE A N 1
ATOM 702 C CA . ILE A 1 91 ? -6.856 8.096 12.563 1.00 92.00 91 ILE A CA 1
ATOM 703 C C . ILE A 1 91 ? -6.983 9.588 12.863 1.00 92.00 91 ILE A C 1
ATOM 705 O O . ILE A 1 91 ? -5.996 10.322 12.840 1.00 92.00 91 ILE A O 1
ATOM 709 N N . GLN A 1 92 ? -8.193 10.030 13.200 1.00 91.50 92 GLN A N 1
ATOM 710 C CA . GLN A 1 92 ? -8.427 11.393 13.671 1.00 91.50 92 GLN A CA 1
ATOM 711 C C . GLN A 1 92 ? -8.406 11.481 15.191 1.00 91.50 92 GLN A C 1
ATOM 713 O O . GLN A 1 92 ? -7.780 12.375 15.760 1.00 91.50 92 GLN A O 1
ATOM 718 N N . LYS A 1 93 ? -9.124 10.572 15.855 1.00 88.88 93 LYS A N 1
ATOM 719 C CA . LYS A 1 93 ? -9.289 10.568 17.310 1.00 88.88 93 LYS A CA 1
ATOM 720 C C . LYS A 1 93 ? -9.412 9.144 17.830 1.00 88.88 93 LYS A C 1
ATOM 722 O O . LYS A 1 93 ? -9.920 8.264 17.140 1.00 88.88 93 LYS A O 1
ATOM 727 N N . LYS A 1 94 ? -8.971 8.950 19.069 1.00 88.06 94 LYS A N 1
ATOM 728 C CA . LYS A 1 94 ? -9.150 7.721 19.843 1.00 88.06 94 LYS A CA 1
ATOM 729 C C . LYS A 1 94 ? -9.945 8.067 21.094 1.00 88.06 94 LYS A C 1
ATOM 731 O O . LYS A 1 94 ? -9.518 8.939 21.850 1.00 88.06 94 LYS A O 1
ATOM 736 N N . GLU A 1 95 ? -11.089 7.428 21.296 1.00 85.62 95 GLU A N 1
ATOM 737 C CA . GLU A 1 95 ? -11.993 7.724 22.406 1.00 85.62 95 GLU A CA 1
ATOM 738 C C . GLU A 1 95 ? -12.593 6.427 22.960 1.00 85.62 95 GLU A C 1
ATOM 740 O O . GLU A 1 95 ? -13.191 5.642 22.230 1.00 85.62 95 GLU A O 1
ATOM 745 N N . GLY A 1 96 ? -12.402 6.175 24.260 1.00 78.69 96 GLY A N 1
ATOM 746 C CA . GLY A 1 96 ? -13.102 5.105 24.985 1.00 78.69 96 GLY A CA 1
ATOM 747 C C . GLY A 1 96 ? -12.931 3.677 24.442 1.00 78.69 96 GLY A C 1
ATOM 748 O O . GLY A 1 96 ? -13.849 2.876 24.591 1.00 78.69 96 GLY A O 1
ATOM 749 N N . GLY A 1 97 ? -11.798 3.350 23.805 1.00 82.88 97 GLY A N 1
ATOM 750 C CA . GLY A 1 97 ? -11.547 2.032 23.188 1.00 82.88 97 GLY A CA 1
ATOM 751 C C . GLY A 1 97 ? -12.025 1.904 21.735 1.00 82.88 97 GLY A C 1
ATOM 752 O O . GLY A 1 97 ? -11.978 0.820 21.153 1.00 82.88 97 GLY A O 1
ATOM 753 N N . GLN A 1 98 ? -12.480 3.008 21.138 1.00 89.06 98 GLN A N 1
ATOM 754 C CA . GLN A 1 98 ? -12.810 3.113 19.721 1.00 89.06 98 GLN A CA 1
ATOM 755 C C . GLN A 1 98 ? -11.920 4.156 19.040 1.00 89.06 98 GLN A C 1
ATOM 757 O O . GLN A 1 98 ? -11.440 5.114 19.654 1.00 89.06 98 GLN A O 1
ATOM 762 N N . VAL A 1 99 ? -11.694 3.961 17.748 1.00 90.31 99 VAL A N 1
ATOM 763 C CA . VAL A 1 99 ? -10.859 4.802 16.900 1.00 90.31 99 VAL A CA 1
ATOM 764 C C . VAL A 1 99 ? -11.726 5.344 15.773 1.00 90.31 99 VAL A C 1
ATOM 766 O O . VAL A 1 99 ? -12.358 4.590 15.035 1.00 90.31 99 VAL A O 1
ATOM 769 N N . ILE A 1 100 ? -11.755 6.668 15.649 1.00 90.81 100 ILE A N 1
ATOM 770 C CA . ILE A 1 100 ? -12.412 7.360 14.543 1.00 90.81 100 ILE A CA 1
ATOM 771 C C . ILE A 1 100 ? -11.376 7.515 13.440 1.00 90.81 100 ILE A C 1
ATOM 773 O O . ILE A 1 100 ? -10.381 8.235 13.600 1.00 90.81 100 ILE A O 1
ATOM 777 N N . VAL A 1 101 ? -11.616 6.841 12.324 1.00 92.69 101 VAL A N 1
ATOM 778 C CA . VAL A 1 101 ? -10.739 6.826 11.159 1.00 92.69 101 VAL A CA 1
ATOM 779 C C . VAL A 1 101 ? -11.440 7.522 10.004 1.00 92.69 101 VAL A C 1
ATOM 781 O O . VAL A 1 101 ? -12.612 7.276 9.731 1.00 92.69 101 VAL A O 1
ATOM 784 N N . LYS A 1 102 ? -10.718 8.401 9.314 1.00 92.25 102 LYS A N 1
ATOM 785 C CA . LYS A 1 102 ? -11.155 8.974 8.045 1.00 92.25 102 LYS A CA 1
ATOM 786 C C . LYS A 1 102 ? -10.606 8.124 6.903 1.00 92.25 102 LYS A C 1
ATOM 788 O O . LYS A 1 102 ? -9.393 7.955 6.806 1.00 92.25 102 LYS A O 1
ATOM 793 N N . THR A 1 103 ? -11.483 7.577 6.076 1.00 89.81 103 THR A N 1
ATO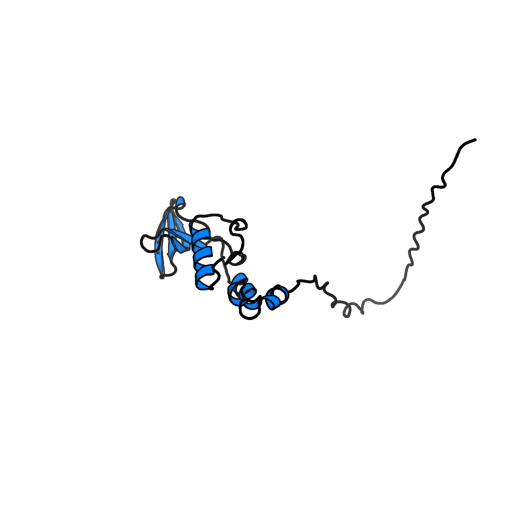M 794 C CA . THR A 1 103 ? -11.129 6.730 4.932 1.00 89.81 103 THR A CA 1
ATOM 795 C C . THR A 1 103 ? -10.661 7.580 3.748 1.00 89.81 103 THR A C 1
ATOM 797 O O . THR A 1 103 ? -10.879 8.795 3.715 1.00 89.81 103 THR A O 1
ATOM 800 N N . GLU A 1 104 ? -10.027 6.957 2.749 1.00 84.31 104 GLU A N 1
ATOM 801 C CA . GLU A 1 104 ? -9.663 7.640 1.492 1.00 84.31 104 GLU A CA 1
ATOM 802 C C . GLU A 1 104 ? -10.884 8.183 0.721 1.00 84.31 104 GLU A C 1
ATOM 804 O O . GLU A 1 104 ? -10.740 9.116 -0.062 1.00 84.31 104 GLU A O 1
ATOM 809 N N . ALA A 1 105 ? -12.089 7.658 0.979 1.00 83.25 105 ALA A N 1
ATOM 810 C CA . ALA A 1 105 ? -13.350 8.138 0.404 1.00 83.25 105 ALA A CA 1
ATOM 811 C C . ALA A 1 105 ? -13.938 9.363 1.139 1.00 83.25 105 ALA A C 1
ATOM 813 O O . ALA A 1 105 ? -15.097 9.710 0.928 1.00 83.25 105 ALA A O 1
ATOM 814 N N . ASP A 1 106 ? -13.161 9.996 2.026 1.00 84.62 106 ASP A N 1
ATOM 815 C CA . ASP A 1 106 ? -13.579 11.086 2.916 1.00 84.62 106 ASP A CA 1
ATOM 816 C C . ASP A 1 106 ? -14.698 10.719 3.915 1.00 84.62 106 ASP A C 1
ATOM 818 O O . ASP A 1 106 ? -15.233 11.593 4.602 1.00 84.62 106 ASP A O 1
ATOM 822 N N . GLU A 1 107 ? -15.002 9.430 4.076 1.00 87.62 107 GLU A N 1
ATOM 823 C CA . GLU A 1 107 ? -15.978 8.937 5.048 1.00 87.62 107 GLU A CA 1
ATOM 824 C C . GLU A 1 107 ? -15.323 8.735 6.422 1.00 87.62 107 GLU A C 1
ATOM 826 O O . GLU A 1 107 ? -14.180 8.291 6.542 1.00 87.62 107 GLU A O 1
ATOM 831 N N . THR A 1 108 ? -16.042 9.061 7.495 1.00 89.88 108 THR A N 1
ATOM 832 C CA . THR A 1 108 ? -15.585 8.810 8.868 1.00 89.88 108 THR A CA 1
ATOM 833 C C . THR A 1 108 ? -16.193 7.520 9.388 1.00 89.88 108 THR A C 1
ATOM 835 O O . THR A 1 108 ? -17.410 7.438 9.560 1.00 89.88 108 THR A O 1
ATOM 838 N N . VAL A 1 109 ? -15.347 6.539 9.680 1.00 88.81 109 VAL A N 1
ATOM 839 C CA . VAL A 1 109 ? -15.746 5.240 10.219 1.00 88.81 109 VAL A CA 1
ATOM 840 C C . VAL A 1 109 ? -15.222 5.116 11.642 1.00 88.81 109 VAL A C 1
ATOM 842 O O . VAL A 1 109 ? -14.059 5.406 11.924 1.00 88.81 109 VAL A O 1
ATOM 845 N N . THR A 1 110 ? -16.090 4.677 12.546 1.00 89.81 110 THR A N 1
ATOM 846 C CA . THR A 1 110 ? -15.707 4.349 13.917 1.00 89.81 110 THR A CA 1
ATOM 847 C C . THR A 1 110 ? -15.499 2.847 14.009 1.00 89.81 110 THR A C 1
ATOM 849 O O . THR A 1 110 ? -16.435 2.076 13.800 1.00 89.81 110 THR A O 1
ATOM 852 N N . VAL A 1 111 ? -14.277 2.436 14.324 1.00 89.62 111 VAL A N 1
ATOM 853 C CA . VAL A 1 111 ? -13.903 1.030 14.518 1.00 89.62 111 VAL A CA 1
ATOM 854 C C . VAL A 1 111 ? -13.308 0.821 15.897 1.00 89.62 111 VAL A C 1
ATOM 856 O O . VAL A 1 111 ? -12.890 1.767 16.565 1.00 89.62 111 VAL A O 1
ATOM 859 N N . LYS A 1 112 ? -13.290 -0.426 16.358 1.00 90.38 112 LYS A N 1
ATOM 860 C CA . LYS A 1 112 ? -12.583 -0.772 17.591 1.00 90.38 112 LYS A CA 1
ATOM 861 C C . LYS A 1 112 ? -11.082 -0.626 17.383 1.00 90.38 112 LYS A C 1
ATOM 863 O O . LYS A 1 112 ? -10.584 -0.764 16.268 1.00 90.38 112 LYS A O 1
ATOM 868 N N . GLU A 1 113 ? -10.359 -0.364 18.466 1.00 86.31 113 GLU A N 1
ATOM 869 C CA . GLU A 1 113 ? -8.898 -0.269 18.397 1.00 86.31 113 GLU A CA 1
ATOM 870 C C . GLU A 1 113 ? -8.244 -1.592 17.964 1.00 86.31 113 GLU A C 1
ATOM 872 O O . GLU A 1 113 ? -7.242 -1.561 17.256 1.00 86.31 113 GLU A O 1
ATOM 877 N N . ASP A 1 114 ? -8.859 -2.733 18.287 1.00 87.56 114 ASP A N 1
ATOM 878 C CA . ASP A 1 114 ? -8.369 -4.067 17.908 1.00 87.56 114 ASP A CA 1
ATOM 879 C C . ASP A 1 114 ? -8.452 -4.345 16.395 1.00 87.56 114 ASP A C 1
ATOM 881 O O . ASP A 1 114 ? -7.628 -5.077 15.851 1.00 87.56 114 ASP A O 1
ATOM 885 N N . ASP A 1 115 ? -9.418 -3.726 15.708 1.00 87.69 115 ASP A N 1
ATOM 886 C CA . ASP A 1 115 ? -9.645 -3.881 14.263 1.00 87.69 115 ASP A CA 1
ATOM 887 C C . ASP A 1 115 ? -8.817 -2.876 13.434 1.00 87.69 115 ASP A C 1
ATOM 889 O O . ASP A 1 115 ? -8.878 -2.849 12.204 1.00 87.69 115 ASP A O 1
ATOM 893 N N . CYS A 1 116 ? -8.053 -2.009 14.105 1.00 88.38 116 CYS A N 1
ATOM 894 C CA . CYS A 1 116 ? -7.236 -0.977 13.488 1.00 88.38 116 CYS A CA 1
ATOM 895 C C . CYS A 1 116 ? -5.801 -1.488 13.305 1.00 88.38 116 CYS A C 1
ATOM 897 O O . CYS A 1 116 ? -4.995 -1.491 14.238 1.00 88.38 116 CYS A O 1
ATOM 899 N N . HIS A 1 117 ? -5.440 -1.872 12.082 1.00 89.56 117 HIS A N 1
ATOM 900 C CA . HIS A 1 117 ? -4.104 -2.402 11.807 1.00 89.56 117 HIS A CA 1
ATOM 901 C C . HIS A 1 117 ? -3.125 -1.288 11.400 1.00 89.56 117 HIS A C 1
ATOM 903 O O . HIS A 1 117 ? -3.454 -0.476 10.535 1.00 89.56 117 HIS A O 1
ATOM 909 N N . PRO A 1 118 ? -1.907 -1.228 11.967 1.00 88.56 118 PRO A N 1
ATOM 910 C CA . PRO A 1 118 ? -0.923 -0.214 11.595 1.00 88.56 118 PRO A CA 1
ATOM 911 C C . PRO A 1 118 ? -0.431 -0.407 10.156 1.00 88.56 118 PRO A C 1
ATOM 913 O O . PRO A 1 118 ? -0.265 -1.538 9.685 1.00 88.56 118 PRO A O 1
ATOM 916 N N . MET A 1 119 ? -0.168 0.707 9.471 1.00 88.75 119 MET A N 1
ATOM 917 C CA . MET A 1 119 ? 0.327 0.713 8.097 1.00 88.75 119 MET A CA 1
ATOM 918 C C . MET A 1 119 ? 1.861 0.753 8.046 1.00 88.75 119 MET A C 1
ATOM 920 O O . MET A 1 119 ? 2.521 1.400 8.860 1.00 88.75 119 MET A O 1
ATOM 924 N N . ASN A 1 120 ? 2.443 0.056 7.066 1.00 86.81 120 ASN A N 1
ATOM 925 C CA . ASN A 1 120 ? 3.883 0.0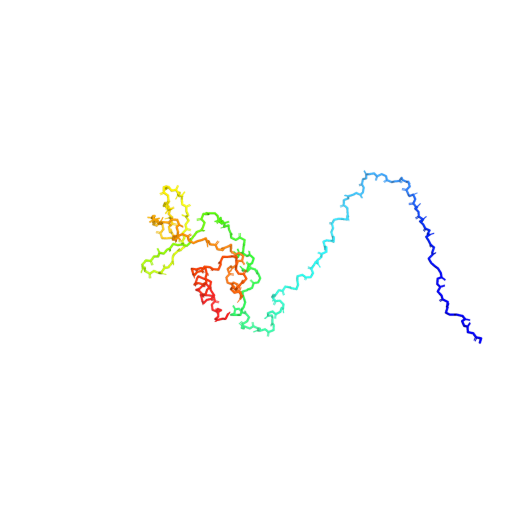94 6.834 1.00 86.81 120 ASN A CA 1
ATOM 926 C C . ASN A 1 120 ? 4.311 1.436 6.207 1.00 86.81 120 ASN A C 1
ATOM 928 O O . ASN A 1 120 ? 3.576 1.993 5.391 1.00 86.81 120 ASN A O 1
ATOM 932 N N . PRO A 1 121 ? 5.518 1.936 6.526 1.00 86.06 121 PRO A N 1
ATOM 933 C CA . PRO A 1 121 ? 6.090 3.093 5.845 1.00 86.06 121 PRO A CA 1
ATOM 934 C C . PRO A 1 121 ? 6.175 2.910 4.317 1.00 86.06 121 PRO A C 1
ATOM 936 O O . PRO A 1 121 ? 6.456 1.791 3.877 1.00 86.06 121 PRO A O 1
ATOM 939 N N . PRO A 1 122 ? 6.116 3.995 3.511 1.00 84.88 122 PRO A N 1
ATOM 940 C CA . PRO A 1 122 ? 6.210 3.943 2.045 1.00 84.88 122 PRO A CA 1
ATOM 941 C C . PRO A 1 122 ? 7.510 3.326 1.527 1.00 84.88 122 PRO A C 1
ATOM 943 O O . PRO A 1 122 ? 7.609 2.918 0.374 1.00 84.88 122 PRO A O 1
ATOM 946 N N . LYS A 1 123 ? 8.531 3.224 2.390 1.00 81.62 123 LYS A N 1
ATOM 947 C CA . LYS A 1 123 ? 9.756 2.469 2.117 1.00 81.62 123 LYS A CA 1
ATOM 948 C C . LYS A 1 123 ? 9.481 1.010 1.728 1.00 81.62 123 LYS A C 1
ATOM 950 O O . LYS A 1 123 ? 10.248 0.455 0.944 1.00 81.62 123 LYS A O 1
ATOM 955 N N . TYR A 1 124 ? 8.422 0.417 2.275 1.00 81.31 124 TYR A N 1
ATOM 956 C CA . TYR A 1 124 ? 8.022 -0.973 2.053 1.00 81.31 124 TYR A CA 1
ATOM 957 C C . TYR A 1 124 ? 6.964 -1.130 0.949 1.00 81.31 124 TYR A C 1
ATOM 959 O O . TYR A 1 124 ? 6.495 -2.245 0.704 1.00 81.31 124 TYR A O 1
ATOM 967 N N . ASP A 1 125 ? 6.597 -0.045 0.259 1.00 80.94 125 ASP A N 1
ATOM 968 C CA . ASP A 1 125 ? 5.695 -0.120 -0.889 1.00 80.94 125 ASP A CA 1
ATOM 969 C C . ASP A 1 125 ? 6.322 -0.989 -1.982 1.00 80.94 125 ASP A C 1
ATOM 971 O O . ASP A 1 125 ? 7.456 -0.755 -2.406 1.00 80.94 125 ASP A O 1
ATOM 975 N N . LYS A 1 126 ? 5.561 -1.977 -2.470 1.00 81.31 126 LYS A N 1
ATOM 976 C CA . LYS A 1 126 ? 5.980 -2.899 -3.538 1.00 81.31 126 LYS A CA 1
ATOM 977 C C . LYS A 1 126 ? 7.323 -3.588 -3.250 1.00 81.31 126 LYS A C 1
ATOM 979 O O . LYS A 1 126 ? 8.126 -3.798 -4.159 1.00 81.31 126 LYS A O 1
ATOM 984 N N . ILE A 1 127 ? 7.578 -3.938 -1.987 1.00 82.75 127 ILE A N 1
ATOM 985 C CA . ILE A 1 127 ? 8.733 -4.766 -1.630 1.00 82.75 127 ILE A CA 1
ATOM 986 C C . ILE A 1 127 ? 8.679 -6.123 -2.352 1.00 82.75 127 ILE A C 1
ATOM 988 O O . ILE A 1 127 ? 7.598 -6.668 -2.560 1.00 82.75 127 ILE A O 1
ATOM 992 N N . GLU A 1 128 ? 9.835 -6.625 -2.789 1.00 80.06 128 GLU A N 1
ATOM 993 C CA . GLU A 1 128 ? 9.968 -7.937 -3.449 1.00 80.06 128 GLU A CA 1
ATOM 994 C C . GLU A 1 128 ? 9.795 -9.085 -2.446 1.00 80.06 128 GLU A C 1
ATOM 996 O O . GLU A 1 128 ? 9.161 -10.087 -2.748 1.00 80.06 128 GLU A O 1
ATOM 1001 N N . ASP A 1 129 ? 10.306 -8.908 -1.226 1.00 83.94 129 ASP A N 1
ATOM 1002 C CA . ASP A 1 129 ? 10.153 -9.861 -0.133 1.00 83.94 129 ASP A CA 1
ATOM 1003 C C . ASP A 1 129 ? 9.211 -9.305 0.942 1.00 83.94 129 ASP A C 1
ATOM 1005 O O . ASP A 1 129 ? 9.548 -8.393 1.703 1.00 83.94 129 ASP A O 1
ATOM 1009 N N . MET A 1 130 ? 8.009 -9.871 1.010 1.00 80.50 130 MET A N 1
ATOM 1010 C CA . MET A 1 130 ? 6.992 -9.493 1.988 1.00 80.50 130 MET A CA 1
ATOM 1011 C C . MET A 1 130 ? 7.376 -9.854 3.431 1.00 80.50 130 MET A C 1
ATOM 1013 O O . MET A 1 130 ? 6.884 -9.206 4.357 1.00 80.50 130 MET A O 1
ATOM 1017 N N . ALA A 1 131 ? 8.282 -10.816 3.646 1.00 83.75 131 ALA A N 1
ATOM 1018 C CA . ALA A 1 131 ? 8.773 -11.159 4.982 1.00 83.75 131 ALA A CA 1
ATOM 1019 C C . ALA A 1 131 ? 9.646 -10.047 5.592 1.00 83.75 131 ALA A C 1
ATOM 1021 O O . ALA A 1 131 ? 9.849 -10.012 6.804 1.00 83.75 131 ALA A O 1
ATOM 1022 N N . MET A 1 132 ? 10.120 -9.109 4.768 1.00 81.69 132 MET A N 1
ATOM 1023 C CA . MET A 1 132 ? 10.933 -7.970 5.196 1.00 81.69 132 MET A CA 1
ATOM 1024 C C . MET A 1 132 ? 10.100 -6.750 5.630 1.00 81.69 132 MET A C 1
ATOM 1026 O O . MET A 1 132 ? 10.666 -5.710 5.976 1.00 81.69 132 MET A O 1
ATOM 1030 N N . MET A 1 133 ? 8.764 -6.838 5.611 1.00 82.88 133 MET A N 1
ATOM 1031 C CA . MET A 1 133 ? 7.888 -5.780 6.128 1.00 82.88 133 MET A CA 1
ATOM 1032 C C . MET A 1 133 ? 7.954 -5.689 7.660 1.00 82.88 133 MET A C 1
ATOM 1034 O O . MET A 1 133 ? 8.091 -6.691 8.353 1.00 82.88 133 MET A O 1
ATOM 1038 N N . THR A 1 134 ? 7.812 -4.477 8.212 1.00 84.31 134 THR A N 1
ATOM 1039 C CA . THR A 1 134 ? 7.821 -4.271 9.676 1.00 84.31 134 THR A CA 1
ATOM 1040 C C . THR A 1 134 ? 6.542 -4.787 10.337 1.00 84.31 134 THR A C 1
ATOM 1042 O O . THR A 1 134 ? 6.592 -5.387 11.408 1.00 84.31 134 THR A O 1
ATOM 1045 N N . HIS A 1 135 ? 5.395 -4.568 9.696 1.00 82.81 135 HIS A N 1
ATOM 1046 C CA . HIS A 1 135 ? 4.094 -5.042 10.151 1.00 82.81 135 HIS A CA 1
ATOM 1047 C C . HIS A 1 135 ? 3.549 -6.067 9.158 1.00 82.81 135 HIS A C 1
ATOM 1049 O O . HIS A 1 135 ? 3.042 -5.705 8.089 1.00 82.81 135 HIS A O 1
ATOM 1055 N N . LEU A 1 136 ? 3.662 -7.346 9.520 1.00 85.56 136 LEU A N 1
ATOM 1056 C CA . LEU A 1 136 ? 3.159 -8.473 8.740 1.00 85.56 136 LEU A CA 1
ATOM 1057 C C . LEU A 1 136 ? 1.695 -8.760 9.107 1.00 85.56 136 LEU A C 1
ATOM 1059 O O . LEU A 1 136 ? 1.376 -9.751 9.756 1.00 85.56 136 LEU A O 1
ATOM 1063 N N . ASN A 1 137 ? 0.822 -7.838 8.708 1.00 88.12 137 ASN A N 1
ATOM 1064 C CA . ASN A 1 137 ? -0.624 -7.936 8.899 1.00 88.12 137 ASN A CA 1
ATOM 1065 C C . ASN A 1 137 ? -1.291 -8.387 7.591 1.00 88.12 137 ASN A C 1
ATOM 1067 O O . ASN A 1 137 ? -0.777 -8.109 6.506 1.00 88.12 137 ASN A O 1
ATOM 1071 N N . GLU A 1 138 ? -2.471 -8.999 7.682 1.00 88.06 138 GLU A N 1
ATOM 1072 C CA . GLU A 1 138 ? -3.284 -9.380 6.518 1.00 88.06 138 GLU A CA 1
ATOM 1073 C C . GLU A 1 138 ? -3.517 -8.224 5.520 1.00 88.06 138 GLU A C 1
ATOM 1075 O O . GLU A 1 138 ? -3.176 -8.389 4.342 1.00 88.06 138 GLU A O 1
ATOM 1080 N N . PRO A 1 139 ? -3.963 -7.018 5.943 1.00 91.06 139 PRO A N 1
ATOM 1081 C CA . PRO A 1 139 ? -4.121 -5.899 5.013 1.00 91.06 139 PRO A CA 1
ATOM 1082 C C . PRO A 1 139 ? -2.795 -5.439 4.396 1.00 91.06 139 PRO A C 1
ATOM 1084 O O . PRO A 1 139 ? -2.761 -5.079 3.222 1.00 91.06 139 PRO A O 1
ATOM 1087 N N . SER A 1 140 ? -1.682 -5.488 5.137 1.00 89.50 140 SER A N 1
ATOM 1088 C CA . SER A 1 140 ? -0.368 -5.085 4.615 1.00 89.50 140 SER A CA 1
ATOM 1089 C C . SER A 1 140 ? 0.056 -5.942 3.421 1.00 89.50 140 SER A C 1
ATOM 1091 O O . SER A 1 140 ? 0.543 -5.413 2.422 1.00 89.50 140 SER A O 1
ATOM 1093 N N . VAL A 1 141 ? -0.150 -7.258 3.516 1.00 89.75 141 VAL A N 1
ATOM 1094 C CA . VAL A 1 141 ? 0.156 -8.215 2.442 1.00 89.75 141 VAL A CA 1
ATOM 1095 C C . VAL A 1 141 ? -0.773 -7.993 1.249 1.00 89.75 141 VAL A C 1
ATOM 1097 O O . VAL A 1 141 ? -0.304 -7.881 0.116 1.00 89.75 141 VAL A O 1
ATOM 1100 N N . LEU A 1 142 ? -2.080 -7.856 1.499 1.00 90.75 142 LEU A N 1
ATOM 1101 C CA . LEU A 1 142 ? -3.078 -7.637 0.452 1.00 90.75 142 LEU A CA 1
ATOM 1102 C C . LEU A 1 142 ? -2.782 -6.375 -0.371 1.00 90.75 142 LEU A C 1
ATOM 1104 O O . LEU A 1 142 ? -2.765 -6.423 -1.603 1.00 90.75 142 LEU A O 1
ATOM 1108 N N . PHE A 1 143 ? -2.516 -5.250 0.299 1.00 89.62 143 PHE A N 1
ATOM 1109 C CA . PHE A 1 143 ? -2.222 -3.988 -0.379 1.00 89.62 143 PHE A CA 1
ATOM 1110 C C . PHE A 1 143 ? -0.884 -4.013 -1.112 1.00 89.62 143 PHE A C 1
ATOM 1112 O O . PHE A 1 143 ? -0.786 -3.438 -2.194 1.00 89.62 143 PHE A O 1
ATOM 1119 N N . ASN A 1 144 ? 0.121 -4.718 -0.586 1.00 89.62 144 ASN A N 1
ATOM 1120 C CA . ASN A 1 144 ? 1.382 -4.885 -1.298 1.00 89.62 144 ASN A CA 1
ATOM 1121 C C . ASN A 1 144 ? 1.169 -5.618 -2.633 1.00 89.62 144 ASN A C 1
ATOM 1123 O O . ASN A 1 144 ? 1.569 -5.108 -3.679 1.00 89.62 144 ASN A O 1
ATOM 1127 N N . LE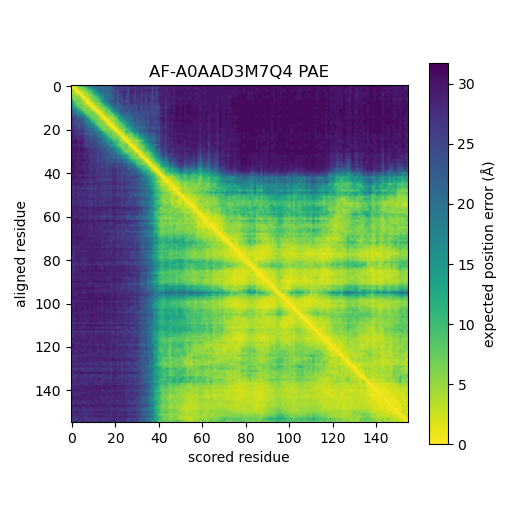U A 1 145 ? 0.457 -6.749 -2.615 1.00 88.25 145 LEU A N 1
ATOM 1128 C CA . LEU A 1 145 ? 0.131 -7.511 -3.824 1.00 88.25 145 LEU A CA 1
ATOM 1129 C C . LEU A 1 145 ? -0.719 -6.697 -4.811 1.00 88.25 145 LEU A C 1
ATOM 1131 O O . LEU A 1 145 ? -0.429 -6.691 -6.009 1.00 88.25 145 LEU A O 1
ATOM 1135 N N . LYS A 1 146 ? -1.721 -5.956 -4.317 1.00 89.31 146 LYS A N 1
ATOM 1136 C CA . LYS A 1 146 ? -2.559 -5.057 -5.132 1.00 89.31 146 LYS A CA 1
ATOM 1137 C C . LYS A 1 146 ? -1.713 -3.991 -5.836 1.00 89.31 146 LYS A C 1
ATOM 1139 O O . LYS A 1 146 ? -1.852 -3.793 -7.044 1.00 89.31 146 LYS A O 1
ATOM 1144 N N . ASP A 1 147 ? -0.797 -3.352 -5.110 1.00 88.44 147 ASP A N 1
ATOM 1145 C CA . ASP A 1 147 ? 0.059 -2.287 -5.639 1.00 88.44 147 ASP A CA 1
ATOM 1146 C C . ASP A 1 147 ? 1.133 -2.819 -6.607 1.00 88.44 147 ASP A C 1
ATOM 1148 O O . ASP A 1 147 ? 1.493 -2.120 -7.562 1.00 88.44 147 ASP A O 1
ATOM 1152 N N . ARG A 1 148 ? 1.639 -4.046 -6.403 1.00 88.56 148 ARG A N 1
ATOM 1153 C CA . ARG A 1 148 ? 2.531 -4.736 -7.357 1.00 88.56 148 ARG A CA 1
ATOM 1154 C C . ARG A 1 148 ? 1.795 -5.069 -8.654 1.00 88.56 148 ARG A C 1
ATOM 1156 O O . ARG A 1 148 ? 2.280 -4.732 -9.736 1.00 88.56 148 ARG A O 1
ATOM 1163 N N . TYR A 1 149 ? 0.590 -5.625 -8.542 1.00 88.00 149 TYR A N 1
ATOM 1164 C CA . TYR A 1 149 ? -0.233 -5.991 -9.691 1.00 88.00 149 TYR A CA 1
ATOM 1165 C C . TYR A 1 149 ? -0.633 -4.770 -10.530 1.00 88.00 149 TYR A C 1
ATOM 1167 O O . TYR A 1 149 ? -0.494 -4.790 -11.752 1.00 88.00 149 TYR A O 1
ATOM 1175 N N . ALA A 1 150 ? -1.025 -3.661 -9.890 1.00 87.19 150 ALA A N 1
ATOM 1176 C CA . ALA A 1 150 ? -1.309 -2.396 -10.578 1.00 87.19 150 ALA A CA 1
ATOM 1177 C C . ALA A 1 150 ? -0.083 -1.831 -11.323 1.00 87.19 150 ALA A C 1
ATOM 1179 O O . ALA A 1 150 ? -0.209 -1.120 -12.319 1.00 87.19 150 ALA A O 1
ATOM 1180 N N . ALA A 1 151 ? 1.116 -2.167 -10.850 1.00 84.38 151 ALA A N 1
ATOM 1181 C CA . ALA A 1 151 ? 2.387 -1.817 -11.459 1.00 84.38 151 ALA A CA 1
ATOM 1182 C C . ALA A 1 151 ? 2.869 -2.823 -12.524 1.00 84.38 151 ALA A C 1
ATOM 1184 O O . ALA A 1 151 ? 3.973 -2.623 -13.043 1.00 84.38 151 ALA A O 1
ATOM 1185 N N . TRP A 1 152 ? 2.062 -3.841 -12.859 1.00 83.81 152 TRP A N 1
ATOM 1186 C CA . TRP A 1 152 ? 2.383 -4.957 -13.760 1.00 83.81 152 TRP A CA 1
ATOM 1187 C C . TRP A 1 152 ? 3.551 -5.837 -13.289 1.00 83.81 152 TRP A C 1
ATOM 1189 O O . TRP A 1 152 ? 4.202 -6.498 -14.095 1.00 83.81 152 TRP A O 1
ATOM 1199 N N . MET A 1 153 ? 3.801 -5.852 -11.979 1.00 83.50 153 MET A N 1
ATOM 1200 C CA . MET A 1 153 ? 4.783 -6.722 -11.335 1.00 83.50 153 MET A CA 1
ATOM 1201 C C . MET A 1 153 ? 4.024 -7.900 -10.722 1.00 83.50 153 MET A C 1
ATOM 1203 O O . MET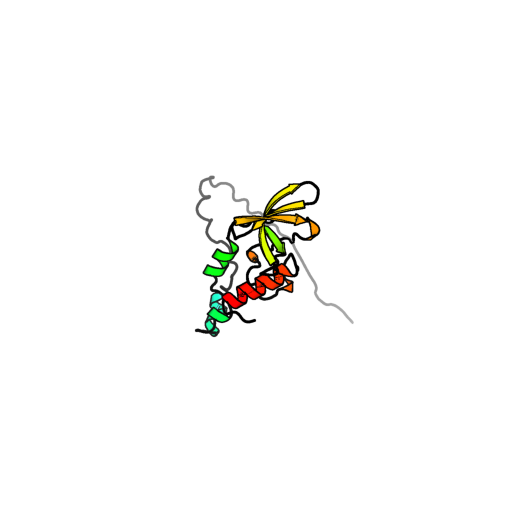 A 1 153 ? 3.273 -7.732 -9.764 1.00 83.50 153 MET A O 1
ATOM 1207 N N . ILE A 1 154 ? 4.158 -9.079 -11.327 1.00 87.69 154 ILE A N 1
ATOM 1208 C CA . ILE A 1 154 ? 3.369 -10.275 -10.973 1.00 87.69 154 ILE A CA 1
ATOM 1209 C C . ILE A 1 154 ? 4.087 -11.233 -10.009 1.00 87.69 154 ILE A C 1
ATOM 1211 O O . ILE A 1 154 ? 3.482 -12.200 -9.554 1.00 87.69 154 ILE A O 1
ATOM 1215 N N . TYR A 1 155 ? 5.353 -10.951 -9.700 1.00 80.44 155 TYR A N 1
ATOM 1216 C CA . TYR A 1 155 ? 6.197 -11.653 -8.731 1.00 80.44 155 TYR A CA 1
ATOM 1217 C C . TYR A 1 155 ? 6.774 -10.608 -7.811 1.00 80.44 155 TYR A C 1
ATOM 1219 O O . TYR A 1 155 ? 7.244 -9.609 -8.392 1.00 80.44 155 TYR A O 1
#

InterPro domains:
  IPR001609 Myosin head, motor domain-like [PS51456] (125-155)
  IPR004009 Myosin, SH3 domain [PF02736] (72-116)
  IPR004009 Myosin, SH3 domain [PS51844] (72-121)
  IPR008989 Myosin S1 fragment, N-terminal [G3DSA:2.30.30.360] (72-119)
  IPR027417 P-loop containing nucleoside triphosphate hydrolase [SSF52540] (121-155)
  IPR036961 Kinesin motor domain superfamily [G3DSA:3.40.850.10] (120-155)

Solvent-accessible surface area (backbone atoms only — not comparable to full-atom values): 10076 Å² total; per-residue (Å²): 143,83,87,81,86,90,80,87,84,90,79,90,78,89,80,82,79,81,82,80,86,78,76,98,79,84,87,82,84,85,86,82,75,76,80,75,70,81,70,73,55,66,59,68,71,36,55,80,51,54,90,54,24,63,40,72,46,74,56,61,69,61,49,53,56,51,40,66,51,91,76,57,69,88,35,33,28,35,38,75,40,95,85,71,55,54,41,58,28,36,53,78,50,78,56,98,71,31,30,36,26,36,33,84,85,76,45,79,46,80,41,48,53,89,59,50,40,74,47,70,61,50,73,56,62,58,52,85,57,70,86,75,45,93,54,86,44,73,64,53,54,53,52,34,54,52,55,23,47,77,56,57,23,90,113